Protein AF-A0A2M8L004-F1 (afdb_monomer)

Nearest PDB structures (foldseek):
  8ipb-assembly1_ba  TM=4.829E-01  e=1.783E+00  Triticum aestivum
  2oau-assembly1_G  TM=3.598E-01  e=1.783E+00  Escherichia coli
  8jiw-assembly1_BY  TM=3.582E-01  e=1.677E+00  Triticum aestivum
  8ddj-assembly1_A  TM=3.335E-01  e=2.909E+00  Escherichia coli K-12
  2vv5-assembly1_G  TM=3.528E-01  e=4.198E+00  Escherichia coli

Secondary structure (DSSP, 8-state):
--PPEEEEEEEE---TT--HHHHHHHHHHHHHHHTTTSSEEEEEEEEEEETTEEEEEEEE--SHHHHHHHHHHHHHHHHHHHTT--GGGTTEEE-TTSPEEE-

Mean predicted aligned error: 11.73 Å

Structure (mmCIF, N/CA/C/O backbone):
data_AF-A0A2M8L004-F1
#
_entry.id   AF-A0A2M8L004-F1
#
loop_
_atom_site.group_PDB
_atom_site.id
_atom_site.type_symbol
_atom_site.label_atom_id
_atom_site.label_alt_id
_atom_site.label_comp_id
_atom_site.l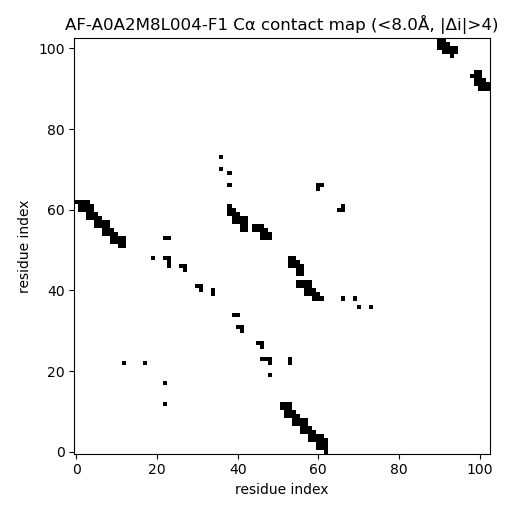abel_asym_id
_atom_site.label_entity_id
_atom_site.label_seq_id
_atom_site.pdbx_PDB_ins_code
_atom_site.Cartn_x
_atom_site.Cartn_y
_atom_site.Cartn_z
_atom_site.occupancy
_atom_site.B_iso_or_equiv
_atom_site.auth_seq_id
_atom_site.auth_comp_id
_atom_site.auth_asym_id
_atom_site.auth_atom_id
_atom_site.pdbx_PDB_model_num
ATOM 1 N N . MET A 1 1 ? -14.171 -10.412 17.615 1.00 53.03 1 MET A N 1
ATOM 2 C CA . MET A 1 1 ? -14.196 -10.878 16.209 1.00 53.03 1 MET A CA 1
ATOM 3 C C . MET A 1 1 ? -13.467 -9.839 15.370 1.00 53.03 1 MET A C 1
ATOM 5 O O . MET A 1 1 ? -13.638 -8.664 15.652 1.00 53.03 1 MET A O 1
ATOM 9 N N . GLY A 1 2 ? -12.609 -10.255 14.441 1.00 59.22 2 GLY A N 1
ATOM 10 C CA . GLY A 1 2 ? -11.821 -9.362 13.580 1.00 59.22 2 GLY A CA 1
ATOM 11 C C . GLY A 1 2 ? -10.471 -9.997 13.267 1.00 59.22 2 GLY A C 1
ATOM 12 O O . GLY A 1 2 ? -9.552 -9.947 14.095 1.00 59.22 2 GLY A O 1
ATOM 13 N N . ARG A 1 3 ? -10.380 -10.678 12.121 1.00 75.56 3 ARG A N 1
ATOM 14 C CA . ARG A 1 3 ? -9.102 -11.203 11.625 1.00 75.56 3 ARG A CA 1
ATOM 15 C C . ARG A 1 3 ? -8.578 -10.183 10.633 1.00 75.56 3 ARG A C 1
ATOM 17 O O . ARG A 1 3 ? -9.322 -9.695 9.801 1.00 75.56 3 ARG A O 1
ATOM 24 N N . ASP A 1 4 ? -7.297 -9.872 10.715 1.00 80.19 4 ASP A N 1
ATOM 25 C CA . ASP A 1 4 ? -6.673 -9.023 9.712 1.00 80.19 4 ASP A CA 1
ATOM 26 C C . ASP A 1 4 ? -6.839 -9.644 8.320 1.00 80.19 4 ASP A C 1
ATOM 28 O O . ASP A 1 4 ? -6.525 -10.821 8.116 1.00 80.19 4 ASP A O 1
ATOM 32 N N . VAL A 1 5 ? -7.357 -8.861 7.371 1.00 90.50 5 VAL A N 1
ATOM 33 C CA . VAL A 1 5 ? -7.552 -9.308 5.988 1.00 90.50 5 VAL A CA 1
ATOM 34 C C . VAL A 1 5 ? -6.395 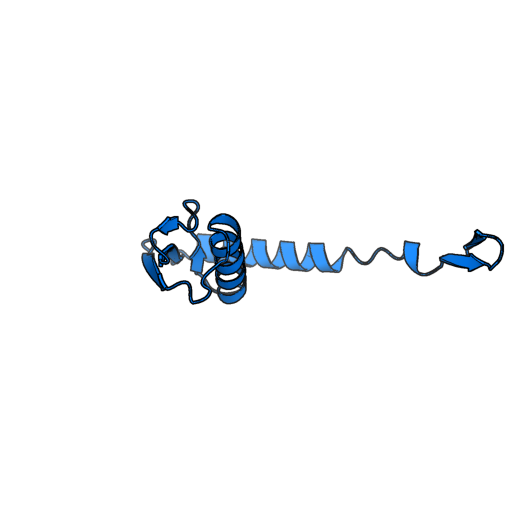-8.798 5.145 1.00 90.50 5 VAL A C 1
ATOM 36 O O . VAL A 1 5 ? -6.096 -7.605 5.149 1.00 90.50 5 VAL A O 1
ATOM 39 N N . PHE A 1 6 ? -5.760 -9.694 4.389 1.00 93.38 6 PHE A N 1
ATOM 40 C CA . PHE A 1 6 ? -4.688 -9.349 3.460 1.00 93.38 6 PHE A CA 1
ATOM 41 C C . PHE A 1 6 ? -5.105 -9.677 2.029 1.00 93.38 6 PHE A C 1
ATOM 43 O O . PHE A 1 6 ? -5.440 -10.822 1.732 1.00 93.38 6 PHE A O 1
ATOM 50 N N . ILE A 1 7 ? -5.050 -8.687 1.137 1.00 94.62 7 ILE A N 1
ATOM 51 C CA . ILE A 1 7 ? -5.377 -8.855 -0.284 1.00 94.62 7 ILE A CA 1
ATOM 52 C C . ILE A 1 7 ? -4.170 -8.479 -1.135 1.00 94.62 7 ILE A C 1
ATOM 54 O O . ILE A 1 7 ? -3.619 -7.387 -1.007 1.00 94.62 7 ILE A O 1
ATOM 58 N N . GLY A 1 8 ? -3.757 -9.393 -2.012 1.00 95.62 8 GLY A N 1
ATOM 59 C CA . GLY A 1 8 ? -2.746 -9.126 -3.031 1.00 95.62 8 GLY A CA 1
ATOM 60 C C . GLY A 1 8 ? -3.341 -8.404 -4.238 1.00 95.62 8 GLY A C 1
ATOM 61 O O . GLY A 1 8 ? -4.468 -8.686 -4.637 1.00 95.62 8 GLY A O 1
ATOM 62 N N . PHE A 1 9 ? -2.572 -7.505 -4.843 1.00 95.19 9 PHE A N 1
ATOM 63 C CA . PHE A 1 9 ? -2.927 -6.862 -6.105 1.00 95.19 9 PHE A CA 1
ATOM 64 C C . PHE A 1 9 ? -1.778 -6.955 -7.104 1.00 95.19 9 PHE A C 1
ATOM 66 O O . PHE A 1 9 ? -0.610 -7.042 -6.721 1.00 95.19 9 PHE A O 1
ATOM 73 N N . ASN A 1 10 ? -2.134 -6.887 -8.385 1.00 94.75 10 ASN A N 1
ATOM 74 C CA . ASN A 1 10 ? -1.201 -6.798 -9.499 1.00 94.75 10 ASN A CA 1
ATOM 75 C C . ASN A 1 10 ? -1.740 -5.788 -10.515 1.00 94.75 10 ASN A C 1
ATOM 77 O O . ASN A 1 10 ? -2.941 -5.771 -10.785 1.00 94.75 10 ASN A O 1
ATOM 81 N N . CYS A 1 11 ? -0.869 -4.973 -11.098 1.00 92.38 11 CYS A N 1
ATOM 82 C CA . CYS A 1 11 ? -1.217 -4.092 -12.206 1.00 92.38 11 CYS A CA 1
ATOM 83 C C . CYS A 1 11 ? -0.077 -4.004 -13.223 1.00 92.38 11 CYS A C 1
ATOM 85 O O . CYS A 1 11 ? 1.097 -4.146 -12.882 1.00 92.38 11 CYS A O 1
ATOM 87 N N . LEU A 1 12 ? -0.440 -3.792 -14.485 1.00 92.44 12 LEU A N 1
ATOM 88 C CA . LEU A 1 12 ? 0.510 -3.575 -15.569 1.00 92.44 12 LEU A CA 1
ATOM 89 C C . LEU A 1 12 ? 0.963 -2.110 -15.564 1.00 92.44 12 LEU A C 1
ATOM 91 O O . LEU A 1 12 ? 0.132 -1.201 -15.510 1.00 92.44 12 LEU A O 1
ATOM 95 N N . ASP A 1 13 ? 2.268 -1.876 -15.647 1.00 89.56 13 ASP A N 1
ATOM 96 C CA . ASP A 1 13 ? 2.828 -0.547 -15.848 1.00 89.56 13 ASP A CA 1
ATOM 97 C C . ASP A 1 13 ? 2.653 -0.132 -17.309 1.00 89.56 13 ASP A C 1
ATOM 99 O O . ASP A 1 13 ? 3.282 -0.663 -18.223 1.00 89.56 13 ASP A O 1
ATOM 103 N N . SER A 1 14 ? 1.764 0.832 -17.532 1.00 83.56 14 SER A N 1
ATOM 104 C CA . SER A 1 14 ? 1.404 1.294 -18.869 1.00 83.56 14 SER A CA 1
ATOM 105 C C . SER A 1 14 ? 2.468 2.186 -19.517 1.00 83.56 14 SER A C 1
ATOM 107 O O . SER A 1 14 ? 2.301 2.578 -20.670 1.00 83.56 14 SER A O 1
ATOM 109 N N . LYS A 1 15 ? 3.522 2.584 -18.789 1.00 83.00 15 LYS A N 1
ATOM 110 C CA . LYS A 1 15 ? 4.560 3.484 -19.306 1.00 83.00 15 LYS A CA 1
ATOM 111 C C . LYS A 1 15 ? 5.848 2.729 -19.607 1.00 83.00 15 LYS A C 1
ATOM 113 O O . LYS A 1 15 ? 6.677 2.511 -18.728 1.00 83.00 15 LYS A O 1
ATOM 118 N N . SER A 1 16 ? 6.060 2.427 -20.885 1.00 70.19 16 SER A N 1
ATOM 119 C CA . SER A 1 16 ? 7.350 1.951 -21.385 1.00 70.19 16 SER A CA 1
ATOM 120 C C . SER A 1 16 ? 8.410 3.050 -21.237 1.00 70.19 16 SER A C 1
ATOM 122 O O . SER A 1 16 ? 8.248 4.137 -21.790 1.00 70.19 16 SER A O 1
ATOM 124 N N . GLY A 1 17 ? 9.483 2.781 -20.489 1.00 74.56 17 GLY A N 1
ATOM 125 C CA . GLY A 1 17 ? 10.631 3.689 -20.333 1.00 74.56 17 GLY A CA 1
ATOM 126 C C . GLY A 1 17 ? 10.721 4.423 -18.993 1.00 74.56 17 GLY A C 1
ATOM 127 O O . GLY A 1 17 ? 11.661 5.185 -18.788 1.00 74.56 17 GLY A O 1
ATOM 128 N N . ARG A 1 18 ? 9.778 4.203 -18.069 1.00 80.19 18 ARG A N 1
ATOM 129 C CA . ARG A 1 18 ? 9.944 4.631 -16.676 1.00 80.19 18 ARG A CA 1
ATOM 130 C C . ARG A 1 18 ? 10.860 3.644 -15.947 1.00 80.19 18 ARG A C 1
ATOM 132 O O . ARG A 1 18 ? 10.738 2.438 -16.146 1.00 80.19 18 ARG A O 1
ATOM 139 N N 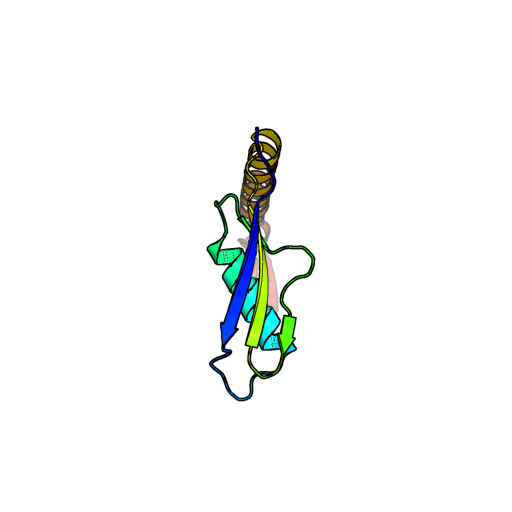. ASP A 1 19 ? 11.753 4.163 -15.107 1.00 87.94 19 ASP A N 1
ATOM 140 C CA . ASP A 1 19 ? 12.571 3.323 -14.234 1.00 87.94 19 ASP A CA 1
ATOM 141 C C . ASP A 1 19 ? 11.705 2.588 -13.196 1.00 87.94 19 ASP A C 1
ATOM 143 O O . ASP A 1 19 ? 10.709 3.119 -12.694 1.00 87.94 19 ASP A O 1
ATOM 147 N N . ASP A 1 20 ? 12.123 1.374 -12.847 1.00 88.00 20 ASP A N 1
ATOM 148 C CA . ASP A 1 20 ? 11.504 0.522 -11.831 1.00 88.00 20 ASP A CA 1
ATOM 149 C C . ASP A 1 20 ? 11.202 1.283 -10.528 1.00 88.00 20 ASP A C 1
ATOM 151 O O . ASP A 1 20 ? 10.095 1.201 -9.976 1.00 88.00 20 ASP A O 1
ATOM 155 N N . TYR A 1 21 ? 12.172 2.065 -10.046 1.00 90.50 21 TYR A N 1
ATOM 156 C CA . TYR A 1 21 ? 12.044 2.818 -8.807 1.00 90.50 21 TYR A CA 1
ATOM 157 C C . TYR A 1 21 ? 10.921 3.852 -8.902 1.00 90.50 21 TYR A C 1
ATOM 159 O O . TYR A 1 21 ? 10.095 3.973 -7.989 1.00 90.50 21 TYR A O 1
ATOM 167 N N . ASP A 1 22 ? 10.860 4.574 -10.019 1.00 91.25 22 ASP A N 1
ATOM 168 C CA . ASP A 1 22 ? 9.844 5.593 -10.248 1.00 91.25 22 ASP A CA 1
ATOM 169 C C . ASP A 1 22 ? 8.455 4.970 -10.357 1.00 91.25 22 ASP A C 1
ATOM 171 O O . ASP A 1 22 ? 7.502 5.490 -9.769 1.00 91.25 22 ASP A O 1
ATOM 175 N N . SER A 1 23 ? 8.325 3.833 -11.042 1.00 92.44 23 SER A N 1
ATOM 176 C CA . SER A 1 23 ? 7.054 3.113 -11.173 1.00 92.44 23 SER A CA 1
ATOM 177 C C . SER A 1 23 ? 6.520 2.673 -9.816 1.00 92.44 23 SER A C 1
ATOM 179 O O . SER A 1 23 ? 5.369 2.968 -9.468 1.00 92.44 23 SER A O 1
ATOM 181 N N . ARG A 1 24 ? 7.379 2.063 -8.991 1.00 94.31 24 ARG A N 1
ATOM 182 C CA . ARG A 1 24 ? 7.028 1.667 -7.621 1.00 94.31 24 ARG A CA 1
ATOM 183 C C . ARG A 1 24 ? 6.659 2.868 -6.759 1.00 94.31 24 ARG A C 1
ATOM 185 O O . ARG A 1 24 ? 5.666 2.825 -6.033 1.00 94.31 24 ARG A O 1
ATOM 192 N N . LYS A 1 25 ? 7.427 3.956 -6.837 1.00 93.94 25 LYS A N 1
ATOM 193 C CA . LYS A 1 25 ? 7.207 5.173 -6.042 1.00 93.94 25 LYS A CA 1
ATOM 194 C C . LYS A 1 25 ? 5.903 5.874 -6.409 1.00 93.94 25 LYS A C 1
ATOM 196 O O . LYS A 1 25 ? 5.184 6.319 -5.512 1.00 93.94 25 LYS A O 1
ATOM 201 N N . VAL A 1 26 ? 5.591 5.972 -7.700 1.00 93.25 26 VAL A N 1
ATOM 202 C CA . VAL A 1 26 ? 4.345 6.572 -8.191 1.00 93.25 26 VAL A CA 1
ATOM 203 C C . VAL A 1 26 ? 3.150 5.737 -7.747 1.00 93.25 26 VAL A C 1
ATOM 205 O O . VAL A 1 26 ? 2.233 6.293 -7.142 1.00 93.25 26 VAL A O 1
ATOM 208 N N . LEU A 1 27 ? 3.177 4.416 -7.959 1.00 94.25 27 LEU A N 1
ATOM 209 C CA . LEU A 1 27 ? 2.073 3.558 -7.529 1.00 94.25 27 LEU A CA 1
ATOM 210 C C . LEU A 1 27 ? 1.907 3.575 -6.006 1.00 94.25 27 LEU A C 1
ATOM 212 O O . LEU A 1 27 ? 0.789 3.708 -5.522 1.00 94.25 27 LEU A O 1
ATOM 216 N N . LYS A 1 28 ? 3.007 3.533 -5.242 1.00 95.00 28 LYS A N 1
ATOM 217 C CA . LYS A 1 28 ? 2.968 3.633 -3.776 1.00 95.00 28 LYS A CA 1
ATOM 218 C C . LYS A 1 28 ? 2.237 4.889 -3.320 1.00 95.00 28 LYS A C 1
ATOM 220 O O . LYS A 1 28 ? 1.383 4.806 -2.444 1.00 95.00 28 LYS A O 1
ATOM 225 N N . LYS A 1 29 ? 2.557 6.043 -3.914 1.00 94.50 29 LYS A N 1
ATOM 226 C CA . LYS A 1 29 ? 1.871 7.303 -3.605 1.00 94.50 29 LYS A CA 1
ATOM 227 C C . LYS A 1 29 ? 0.388 7.226 -3.954 1.00 94.50 29 LYS A C 1
ATOM 229 O O . LYS A 1 29 ? -0.427 7.528 -3.095 1.00 94.50 29 LYS A O 1
ATOM 234 N N . LEU A 1 30 ? 0.044 6.785 -5.163 1.00 94.69 30 LEU A N 1
ATOM 235 C CA . LEU A 1 30 ? -1.351 6.689 -5.605 1.00 94.69 30 LEU A CA 1
ATOM 236 C C . LEU A 1 30 ? -2.184 5.778 -4.701 1.00 94.69 30 LEU A C 1
ATOM 238 O O . LEU A 1 30 ? -3.272 6.165 -4.294 1.00 94.69 30 LEU A O 1
ATOM 242 N N . VAL A 1 31 ? -1.657 4.607 -4.339 1.00 94.44 31 VAL A N 1
ATOM 243 C CA . VAL A 1 31 ? -2.332 3.672 -3.433 1.00 94.44 31 VAL A CA 1
ATOM 244 C C . VAL A 1 31 ? -2.503 4.293 -2.049 1.00 94.44 31 VAL A C 1
ATOM 246 O O . VAL A 1 31 ? -3.600 4.268 -1.508 1.00 94.44 31 VAL A O 1
ATOM 249 N N . ILE A 1 32 ? -1.456 4.894 -1.474 1.00 93.25 32 ILE A N 1
ATOM 250 C CA . ILE A 1 32 ? -1.561 5.538 -0.154 1.00 93.25 32 ILE A CA 1
ATOM 251 C C . ILE A 1 32 ? -2.620 6.644 -0.167 1.00 93.25 32 ILE A C 1
ATOM 253 O O . ILE A 1 32 ? -3.416 6.714 0.762 1.00 93.25 32 ILE A O 1
ATOM 257 N N . GLU A 1 33 ? -2.645 7.481 -1.206 1.00 93.25 33 GLU A N 1
ATOM 258 C CA . GLU A 1 33 ? -3.638 8.548 -1.353 1.00 93.25 33 GLU A CA 1
ATOM 259 C C . GLU A 1 33 ? -5.059 7.998 -1.521 1.00 93.25 33 GLU A C 1
ATOM 261 O O . GLU A 1 33 ? -5.966 8.455 -0.832 1.00 93.25 33 GLU A O 1
ATOM 266 N N . ALA A 1 34 ? -5.248 6.987 -2.374 1.00 93.81 34 ALA A N 1
ATOM 267 C CA . ALA A 1 34 ? -6.552 6.374 -2.625 1.00 93.81 34 ALA A CA 1
ATOM 268 C C . ALA A 1 34 ? -7.137 5.674 -1.387 1.00 93.81 34 ALA A C 1
ATOM 270 O O . ALA A 1 34 ? -8.353 5.585 -1.248 1.00 93.81 34 ALA A O 1
ATOM 271 N N . LEU A 1 35 ? -6.283 5.183 -0.485 1.00 93.00 35 LEU A N 1
ATOM 272 C CA . LEU A 1 35 ? -6.702 4.481 0.729 1.00 93.00 35 LEU A CA 1
ATOM 273 C C . LEU A 1 35 ? -6.868 5.400 1.950 1.00 93.00 35 LEU A C 1
ATOM 275 O O . LEU A 1 35 ? -7.263 4.919 3.018 1.00 93.00 35 LEU A O 1
ATOM 279 N N . LYS A 1 36 ? -6.585 6.705 1.835 1.00 89.81 36 LYS A N 1
ATOM 280 C CA . LYS A 1 36 ? -6.794 7.661 2.936 1.00 89.81 36 LYS A CA 1
ATOM 281 C C . LYS A 1 36 ? -8.242 7.633 3.418 1.00 89.81 36 LYS A C 1
ATOM 283 O O . LYS A 1 36 ? -9.168 7.633 2.614 1.00 89.81 36 LYS A O 1
ATOM 288 N N . GLY A 1 37 ? -8.439 7.631 4.737 1.00 86.12 37 GLY A N 1
ATOM 289 C CA . GLY A 1 37 ? -9.775 7.591 5.336 1.00 86.12 37 GLY A CA 1
ATOM 290 C C . GLY A 1 37 ? -10.481 6.236 5.238 1.00 86.12 37 GLY A C 1
ATOM 291 O O . GLY A 1 37 ? -11.588 6.097 5.749 1.00 86.12 37 GLY A O 1
ATOM 292 N N . THR A 1 38 ? -9.857 5.228 4.623 1.00 92.25 38 THR A N 1
ATOM 293 C CA . THR A 1 38 ? -10.344 3.844 4.652 1.00 92.25 38 THR A CA 1
ATOM 294 C C . THR A 1 38 ? -9.636 3.052 5.751 1.00 92.25 38 THR A C 1
ATOM 296 O O . THR A 1 38 ? -8.587 3.458 6.260 1.00 92.25 38 THR A O 1
ATOM 299 N N . ASN A 1 39 ? -10.165 1.874 6.078 1.00 93.00 39 ASN A N 1
ATOM 300 C CA . ASN A 1 39 ? -9.517 0.906 6.962 1.00 93.00 39 ASN A CA 1
ATOM 301 C C . ASN A 1 39 ? -8.428 0.062 6.272 1.00 93.00 39 ASN A C 1
ATOM 303 O O . ASN A 1 39 ? -7.956 -0.909 6.858 1.00 93.00 39 ASN A O 1
ATOM 307 N N . TRP A 1 40 ? -8.015 0.419 5.053 1.00 94.31 40 TRP A N 1
ATOM 308 C CA . TRP A 1 40 ? -7.001 -0.298 4.282 1.00 94.31 40 TRP A CA 1
ATOM 309 C C . TRP A 1 40 ? -5.652 0.413 4.322 1.00 94.31 40 TRP A C 1
ATOM 311 O O . TRP A 1 40 ? -5.577 1.642 4.251 1.00 94.31 40 TRP A O 1
ATOM 321 N N . ARG A 1 41 ? -4.558 -0.346 4.377 1.00 93.69 41 ARG A N 1
ATOM 322 C CA . ARG A 1 41 ? -3.187 0.171 4.266 1.00 93.69 41 ARG A CA 1
ATOM 323 C C . ARG A 1 41 ? -2.332 -0.710 3.371 1.00 93.69 41 ARG A C 1
ATOM 325 O O . ARG A 1 41 ? -2.509 -1.921 3.322 1.00 93.69 41 ARG A O 1
ATOM 332 N N . LEU A 1 42 ? -1.375 -0.096 2.680 1.00 94.69 42 LEU A N 1
ATOM 333 C CA . LEU A 1 42 ? -0.315 -0.834 1.997 1.00 94.69 42 LEU A CA 1
ATOM 334 C C . LEU A 1 42 ? 0.577 -1.511 3.047 1.00 94.69 42 LEU A C 1
ATOM 336 O O . LEU A 1 42 ? 0.966 -0.861 4.021 1.00 94.69 42 LEU A O 1
ATOM 340 N N . THR A 1 43 ? 0.904 -2.789 2.855 1.00 93.62 43 THR A N 1
ATOM 341 C CA . THR A 1 43 ? 1.783 -3.515 3.783 1.00 93.62 43 THR A CA 1
ATOM 342 C C . THR A 1 43 ? 3.207 -2.949 3.778 1.00 93.62 43 THR A C 1
ATOM 344 O O . THR A 1 43 ? 3.635 -2.261 2.845 1.00 93.62 43 THR A O 1
ATOM 347 N N . SER A 1 44 ? 3.973 -3.252 4.831 1.00 89.12 44 SER A N 1
ATOM 348 C CA . SER A 1 44 ? 5.374 -2.828 4.972 1.00 89.12 44 SER A CA 1
ATOM 349 C C . SER A 1 44 ? 6.285 -3.356 3.865 1.00 89.12 44 SER A C 1
ATOM 351 O O . SER A 1 44 ? 7.271 -2.701 3.538 1.00 89.12 44 SER A O 1
ATOM 353 N N . ASP A 1 45 ? 5.933 -4.491 3.255 1.00 90.25 45 ASP A N 1
ATOM 354 C CA . ASP A 1 45 ? 6.674 -5.085 2.132 1.00 90.25 45 ASP A CA 1
ATOM 355 C C . ASP A 1 45 ? 6.687 -4.177 0.894 1.00 90.25 45 ASP A C 1
ATOM 357 O O . ASP A 1 45 ? 7.545 -4.305 0.022 1.00 90.25 45 ASP A O 1
ATOM 361 N N . GLY A 1 46 ? 5.746 -3.232 0.820 1.00 91.19 46 GLY A N 1
ATOM 362 C CA . GLY A 1 46 ? 5.666 -2.257 -0.252 1.00 91.19 46 GLY A CA 1
ATOM 363 C C . GLY A 1 46 ? 5.171 -2.851 -1.568 1.00 91.19 46 GLY A C 1
ATOM 364 O O . GLY A 1 46 ? 4.270 -3.687 -1.603 1.00 91.19 46 GLY A O 1
ATOM 365 N N . ILE A 1 47 ? 5.723 -2.329 -2.662 1.00 95.19 47 ILE A N 1
ATOM 366 C CA . ILE A 1 47 ? 5.364 -2.704 -4.029 1.00 95.19 47 ILE A CA 1
ATOM 367 C C . ILE A 1 47 ? 6.605 -3.279 -4.695 1.00 95.19 47 ILE A C 1
ATOM 369 O O . ILE A 1 47 ? 7.662 -2.646 -4.683 1.00 95.19 47 ILE A O 1
ATOM 373 N N . ALA A 1 48 ? 6.468 -4.463 -5.274 1.00 94.06 48 ALA A N 1
ATOM 374 C CA . ALA A 1 48 ? 7.467 -5.086 -6.121 1.00 94.06 48 ALA A CA 1
ATOM 375 C C . ALA A 1 48 ? 7.205 -4.727 -7.585 1.00 94.06 48 ALA A C 1
ATOM 377 O O . ALA A 1 48 ? 6.074 -4.435 -7.973 1.00 94.06 48 ALA A O 1
ATOM 378 N N . TYR A 1 49 ? 8.259 -4.758 -8.393 1.00 93.50 49 TYR A N 1
ATOM 379 C CA . TYR A 1 49 ? 8.169 -4.586 -9.834 1.00 93.50 49 TYR A CA 1
ATOM 380 C C . TYR A 1 49 ? 8.941 -5.708 -10.517 1.00 93.50 49 TYR A C 1
ATOM 382 O O . TYR A 1 49 ? 10.049 -6.065 -10.111 1.00 93.50 49 TYR A O 1
ATOM 390 N N . ARG A 1 50 ? 8.318 -6.324 -11.518 1.00 92.12 50 ARG A N 1
ATOM 391 C CA . ARG A 1 50 ? 8.910 -7.414 -12.291 1.00 92.12 50 ARG A CA 1
ATOM 392 C C . ARG A 1 50 ? 8.273 -7.470 -13.669 1.00 92.12 50 ARG A C 1
ATOM 394 O O . ARG A 1 50 ? 7.066 -7.645 -13.777 1.00 92.12 50 ARG A O 1
ATOM 401 N N . LEU A 1 51 ? 9.096 -7.382 -14.716 1.00 89.69 51 LEU A N 1
ATOM 402 C CA . LEU A 1 51 ? 8.671 -7.534 -16.117 1.00 89.69 51 LEU A CA 1
ATOM 403 C C . LEU A 1 51 ? 7.492 -6.619 -16.505 1.00 89.69 51 LEU A C 1
ATOM 405 O O . LEU A 1 51 ? 6.557 -7.056 -17.170 1.00 89.69 51 LEU A O 1
ATOM 409 N N . GLY A 1 52 ? 7.500 -5.364 -16.048 1.00 89.81 52 GLY A N 1
ATOM 410 C CA . GLY A 1 52 ? 6.407 -4.426 -16.320 1.00 89.81 52 GLY A CA 1
ATOM 411 C C . GLY A 1 52 ? 5.181 -4.592 -15.424 1.00 89.81 52 GLY A C 1
ATOM 412 O O . GLY A 1 52 ? 4.247 -3.812 -15.552 1.00 89.81 52 GLY A O 1
ATOM 413 N N . TYR A 1 53 ? 5.162 -5.554 -14.501 1.00 92.69 53 TYR A N 1
ATOM 414 C CA . TYR A 1 53 ? 4.091 -5.699 -13.519 1.00 92.69 53 TYR A CA 1
ATOM 415 C C . TYR A 1 53 ? 4.504 -5.142 -12.167 1.00 92.69 53 TYR A C 1
ATOM 417 O O . TYR A 1 53 ? 5.584 -5.440 -11.661 1.00 92.69 53 TYR A O 1
ATOM 425 N N . LEU A 1 54 ? 3.597 -4.382 -11.566 1.00 94.62 54 LEU A N 1
ATOM 426 C CA . LEU A 1 54 ? 3.669 -3.914 -10.194 1.00 94.62 54 LEU A CA 1
ATOM 427 C C . LEU A 1 54 ? 2.756 -4.782 -9.331 1.00 94.62 54 LEU A C 1
ATOM 429 O O . LEU A 1 54 ? 1.592 -4.993 -9.671 1.00 94.62 54 LEU A O 1
ATOM 433 N N . SER A 1 55 ? 3.263 -5.265 -8.203 1.00 96.12 55 SER A N 1
ATOM 434 C CA . SER A 1 55 ? 2.499 -6.108 -7.285 1.00 96.12 55 SER A CA 1
ATOM 435 C C . SER A 1 55 ? 2.721 -5.707 -5.838 1.00 96.12 55 SER A C 1
ATOM 437 O O . SER A 1 55 ? 3.757 -5.150 -5.478 1.00 96.12 55 SER A O 1
ATOM 439 N N . GLY A 1 56 ? 1.736 -5.962 -4.989 1.00 95.88 56 GLY A N 1
ATOM 440 C CA . GLY A 1 56 ? 1.814 -5.622 -3.574 1.00 95.88 56 GLY A CA 1
ATOM 441 C C . GLY A 1 56 ? 0.673 -6.234 -2.783 1.00 95.88 56 GLY A C 1
ATOM 442 O O . GLY A 1 56 ? -0.145 -6.987 -3.317 1.00 95.88 56 GLY A O 1
ATOM 443 N N . ARG A 1 57 ? 0.625 -5.919 -1.488 1.00 96.69 57 ARG A N 1
ATOM 444 C CA . ARG A 1 57 ? -0.432 -6.388 -0.588 1.00 96.69 57 ARG A CA 1
ATOM 445 C C . ARG A 1 57 ? -1.047 -5.229 0.178 1.00 96.69 57 ARG A C 1
ATOM 447 O O . ARG A 1 57 ? -0.357 -4.295 0.583 1.00 96.69 57 ARG A O 1
ATOM 454 N N . LEU A 1 58 ? -2.352 -5.313 0.383 1.00 95.62 58 LEU A N 1
ATOM 455 C CA . LEU A 1 58 ? -3.119 -4.425 1.240 1.00 95.62 58 LEU A CA 1
ATOM 456 C C . LEU A 1 58 ? -3.544 -5.183 2.493 1.00 95.62 58 LEU A C 1
ATOM 458 O O . LEU A 1 58 ? -3.892 -6.358 2.417 1.00 95.62 58 LEU A O 1
ATOM 462 N N . HIS A 1 59 ? -3.527 -4.497 3.627 1.00 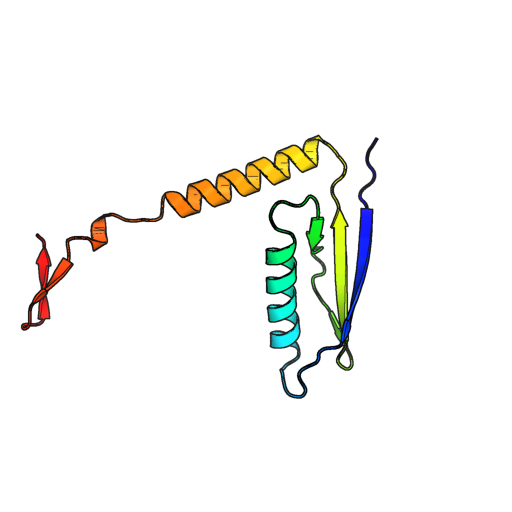94.44 59 HIS A N 1
ATOM 463 C CA . HIS A 1 59 ? -4.000 -4.966 4.922 1.00 94.44 59 HIS A CA 1
ATOM 464 C C . HIS A 1 59 ? -5.237 -4.156 5.309 1.00 94.44 59 HIS A C 1
ATOM 466 O O . HIS A 1 59 ? -5.169 -2.926 5.359 1.00 94.44 59 HIS A O 1
ATOM 472 N N . ALA A 1 60 ? -6.358 -4.832 5.553 1.00 93.75 60 ALA A N 1
ATOM 473 C CA . ALA A 1 60 ? -7.555 -4.232 6.122 1.00 93.75 60 ALA A CA 1
ATOM 474 C C . ALA A 1 60 ? -7.620 -4.496 7.627 1.00 93.75 60 ALA A C 1
ATOM 476 O O . ALA A 1 60 ? -7.560 -5.646 8.073 1.00 93.75 60 ALA A O 1
ATOM 477 N N . TYR A 1 61 ? -7.790 -3.422 8.392 1.00 91.38 61 TYR A N 1
ATOM 478 C CA . TYR A 1 61 ? -8.051 -3.499 9.822 1.00 91.38 61 TYR A CA 1
ATOM 479 C C . TYR A 1 61 ? -9.546 -3.722 10.061 1.00 91.38 61 TYR A C 1
ATOM 481 O O . TYR A 1 61 ? -10.381 -2.924 9.626 1.00 91.38 61 TYR A O 1
ATOM 489 N N . GLU A 1 62 ? -9.882 -4.790 10.782 1.00 90.19 62 GLU A N 1
ATOM 490 C CA . GLU A 1 62 ? -11.261 -5.087 11.205 1.00 90.19 62 GLU A CA 1
ATOM 491 C C . GLU A 1 62 ? -11.489 -4.850 12.702 1.00 90.19 62 GLU A C 1
ATOM 493 O O . GLU A 1 62 ? -12.623 -4.701 13.152 1.00 90.19 62 GLU A O 1
ATOM 498 N N . ARG A 1 63 ? -10.418 -4.830 13.502 1.00 90.12 63 ARG A N 1
ATOM 499 C CA . ARG A 1 63 ? -10.521 -4.692 14.956 1.00 90.12 63 ARG A CA 1
ATOM 500 C C . ARG A 1 63 ? -10.822 -3.250 15.332 1.00 90.12 63 ARG A C 1
ATOM 502 O O . ARG A 1 63 ? -10.130 -2.329 14.904 1.00 90.12 63 ARG A O 1
ATOM 509 N N . GLU A 1 64 ? -11.806 -3.069 16.207 1.00 87.62 64 GLU A N 1
ATOM 510 C CA . GLU A 1 64 ? -12.242 -1.748 16.666 1.00 87.62 64 GLU A CA 1
ATOM 511 C C . GLU A 1 64 ? -11.091 -0.927 17.269 1.00 87.62 64 GLU A C 1
ATOM 513 O O . GLU A 1 64 ? -10.957 0.264 16.993 1.00 87.62 64 GLU A O 1
ATOM 518 N N . GLU A 1 65 ? -10.221 -1.562 18.054 1.00 87.94 65 GLU A N 1
ATOM 519 C CA . GLU A 1 65 ? -9.053 -0.908 18.651 1.00 87.94 65 GLU A CA 1
ATOM 520 C C . GLU A 1 65 ? -8.084 -0.359 17.598 1.00 87.94 65 GLU A C 1
ATOM 522 O O . GLU A 1 65 ? -7.539 0.735 17.760 1.00 87.94 65 GLU A O 1
ATOM 527 N N . ASP A 1 66 ? -7.881 -1.091 16.504 1.00 87.38 66 ASP A N 1
ATOM 528 C CA . ASP A 1 66 ? -6.957 -0.698 15.444 1.00 87.38 66 ASP A CA 1
ATOM 529 C C . ASP A 1 66 ? -7.574 0.369 14.537 1.00 87.38 66 ASP A C 1
ATOM 531 O O . ASP A 1 66 ? -6.890 1.321 14.159 1.00 87.38 66 ASP A O 1
ATOM 535 N N . LEU A 1 67 ? -8.889 0.305 14.303 1.00 89.00 67 LEU A N 1
ATOM 536 C CA . LEU A 1 67 ? -9.646 1.379 13.657 1.00 89.00 67 LEU A CA 1
ATOM 537 C C . LEU A 1 67 ? -9.574 2.684 14.462 1.00 89.00 67 LEU A C 1
ATOM 539 O O . LEU A 1 67 ? -9.295 3.742 13.895 1.00 89.00 67 LEU A O 1
ATOM 543 N N . LYS A 1 68 ? -9.752 2.622 15.790 1.00 87.69 68 LYS A N 1
ATOM 544 C CA . LYS A 1 68 ? -9.603 3.791 16.676 1.00 87.69 68 LYS A CA 1
ATOM 545 C C . LYS A 1 68 ? -8.204 4.393 16.563 1.00 87.69 68 LYS A C 1
ATOM 547 O O . LYS A 1 68 ? -8.076 5.599 16.354 1.00 87.69 68 LYS A O 1
ATOM 552 N N . LYS A 1 69 ? -7.152 3.568 16.637 1.00 88.44 69 LYS A N 1
ATOM 553 C CA . LYS A 1 69 ? -5.761 4.029 16.469 1.00 88.44 69 LYS A CA 1
ATOM 554 C C . LYS A 1 69 ? -5.544 4.686 15.105 1.00 88.44 69 LYS A C 1
ATOM 556 O O . LYS A 1 69 ? -4.921 5.745 15.042 1.00 8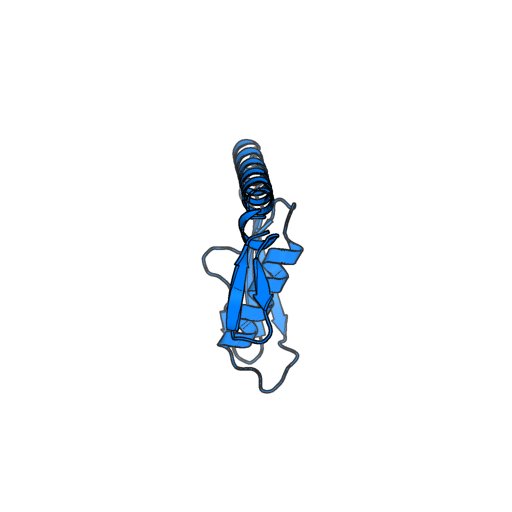8.44 69 LYS A O 1
ATOM 561 N N . LEU A 1 70 ? -6.073 4.090 14.038 1.00 87.75 70 LEU A N 1
ATOM 562 C CA . LEU A 1 70 ? -5.954 4.586 12.668 1.00 87.75 70 LEU A CA 1
ATOM 563 C C . LEU A 1 70 ? -6.592 5.974 12.515 1.00 87.75 70 LEU A C 1
ATOM 565 O O . LEU A 1 70 ? -5.938 6.898 12.031 1.00 87.75 70 LEU A O 1
ATOM 569 N N . VAL A 1 71 ? -7.818 6.157 13.011 1.00 86.75 71 VAL A N 1
ATOM 570 C CA . VAL A 1 71 ? -8.518 7.452 12.970 1.00 86.75 71 VAL A CA 1
ATOM 571 C C . VAL A 1 71 ? -7.794 8.504 13.813 1.00 86.75 71 VAL A C 1
ATOM 573 O O . VAL A 1 71 ? -7.582 9.629 13.355 1.00 86.75 71 VAL A O 1
ATOM 576 N N . MET A 1 72 ? -7.347 8.147 15.022 1.00 86.56 72 MET A N 1
ATOM 577 C CA . MET A 1 72 ? -6.593 9.067 15.882 1.00 86.56 72 MET A CA 1
ATOM 578 C C . MET A 1 72 ? -5.277 9.518 15.233 1.00 86.56 72 MET A C 1
ATOM 580 O O . MET A 1 72 ? -4.885 10.679 15.368 1.00 86.56 72 MET A O 1
ATOM 584 N N . GLN A 1 73 ? -4.577 8.624 14.529 1.00 84.19 73 GLN A N 1
ATOM 585 C CA . GLN A 1 73 ? -3.361 8.968 13.787 1.00 84.19 73 GLN A CA 1
ATOM 586 C C . GLN A 1 73 ? -3.655 9.928 12.629 1.00 84.19 73 GLN A C 1
ATOM 588 O O . GLN A 1 73 ? -2.949 10.927 12.478 1.00 84.19 73 GLN A O 1
ATOM 593 N N . GLU A 1 74 ? -4.710 9.678 11.850 1.00 82.00 74 GLU A N 1
ATOM 594 C CA . GLU A 1 74 ? -5.119 10.570 10.759 1.00 82.00 74 GLU A CA 1
ATOM 595 C C . GLU A 1 74 ? -5.514 11.967 11.265 1.00 82.00 74 GLU A C 1
ATOM 597 O O . GLU A 1 74 ? -5.116 12.972 10.675 1.00 82.00 74 GLU A O 1
ATOM 602 N N . GLN A 1 75 ? -6.232 12.057 12.388 1.00 80.06 75 GLN A N 1
ATOM 603 C CA . GLN A 1 75 ? -6.586 13.336 13.016 1.00 80.06 75 GLN A CA 1
ATOM 604 C C . GLN A 1 75 ? -5.351 14.102 13.508 1.00 80.06 75 GLN A C 1
ATOM 606 O O . GLN A 1 75 ? -5.218 15.295 13.241 1.00 80.06 75 GLN A O 1
ATOM 611 N N . LYS A 1 76 ? -4.401 13.423 14.165 1.00 76.94 76 LYS A N 1
ATOM 612 C CA . LYS A 1 76 ? -3.130 14.040 14.587 1.00 76.94 76 LYS A CA 1
ATOM 613 C C . LYS A 1 76 ? -2.330 14.573 13.397 1.00 76.94 76 LYS A C 1
ATOM 615 O O . LYS A 1 76 ? -1.756 15.658 13.487 1.00 76.94 76 LYS A O 1
ATOM 620 N N . LEU A 1 77 ? -2.304 13.837 12.284 1.00 73.25 77 LEU A N 1
ATOM 621 C CA . LEU A 1 77 ? -1.659 14.273 11.043 1.00 73.25 77 LEU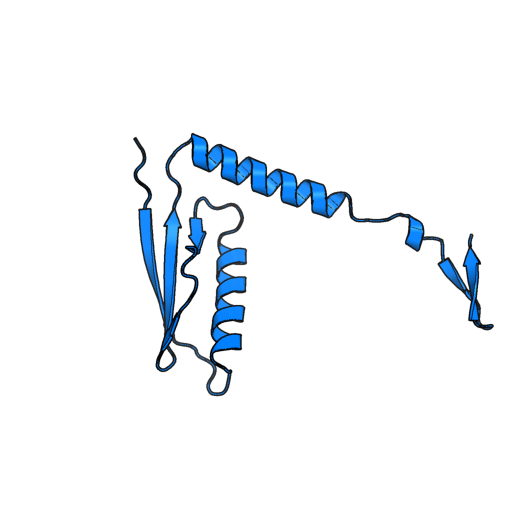 A CA 1
ATOM 622 C C . LEU A 1 77 ? -2.339 15.518 10.460 1.00 73.25 77 LEU A C 1
ATOM 624 O O . LEU A 1 77 ? -1.641 16.463 10.103 1.00 73.25 77 LEU A O 1
ATOM 628 N N . LYS A 1 78 ? -3.678 15.560 10.417 1.00 73.00 78 LYS A N 1
ATOM 629 C CA . LYS A 1 78 ? -4.433 16.747 9.972 1.00 73.00 78 LYS A CA 1
ATOM 630 C C . LYS A 1 78 ? -4.144 17.968 10.849 1.00 73.00 78 LYS A C 1
ATOM 632 O O . LYS A 1 78 ? -3.806 19.023 10.319 1.00 73.00 78 LYS A O 1
ATOM 637 N N . ASN A 1 79 ? -4.177 17.805 12.170 1.00 72.38 79 ASN A N 1
ATOM 638 C CA . ASN A 1 79 ? -3.923 18.899 13.110 1.00 72.38 79 ASN A CA 1
ATOM 639 C C . ASN A 1 79 ? -2.484 19.428 12.995 1.00 72.38 79 ASN A C 1
ATOM 641 O O . ASN A 1 79 ? -2.269 20.634 13.013 1.00 72.38 79 ASN A O 1
ATOM 645 N N . LYS A 1 80 ? -1.488 18.553 12.800 1.00 67.62 80 LYS A N 1
ATOM 646 C CA . LYS A 1 80 ? -0.087 18.969 12.607 1.00 67.62 80 LYS A CA 1
ATOM 647 C C . LYS A 1 80 ? 0.141 19.718 11.288 1.00 67.62 80 LYS A C 1
ATOM 649 O O . LYS A 1 80 ? 1.014 20.577 11.234 1.00 67.62 80 LYS A O 1
ATOM 654 N N . SER A 1 81 ? -0.611 19.393 10.237 1.00 61.75 81 SER A N 1
ATOM 655 C CA . SER A 1 81 ? -0.563 20.119 8.960 1.00 61.75 81 SER A CA 1
ATOM 656 C C . SER A 1 81 ? -1.226 21.495 9.052 1.00 61.75 81 SER A C 1
ATOM 658 O O . SER A 1 81 ? -0.721 22.433 8.451 1.00 61.75 81 SER A O 1
ATOM 660 N N . ALA A 1 82 ? -2.300 21.633 9.837 1.00 60.34 82 ALA A N 1
ATOM 661 C CA . ALA A 1 82 ? -2.989 22.910 10.055 1.00 60.34 82 ALA A CA 1
ATOM 662 C C . ALA A 1 82 ? -2.176 23.905 10.906 1.00 60.34 82 ALA A C 1
ATOM 664 O O . ALA A 1 82 ? -2.301 25.109 10.735 1.00 60.34 82 ALA A O 1
ATOM 665 N N . VAL A 1 83 ? -1.309 23.413 11.797 1.00 59.81 83 VAL A N 1
ATOM 666 C CA . VAL A 1 83 ? -0.454 24.251 12.665 1.00 59.81 83 VAL A CA 1
ATOM 667 C C . VAL A 1 83 ? 0.804 24.771 11.938 1.00 59.81 83 VAL A C 1
ATOM 669 O O . VAL A 1 83 ? 1.544 25.578 12.486 1.00 59.81 83 VAL A O 1
ATOM 672 N N . LYS A 1 84 ? 1.073 24.331 10.700 1.00 55.12 84 LYS A N 1
ATOM 673 C CA . LYS A 1 84 ? 2.283 24.696 9.936 1.00 55.12 84 LYS A CA 1
ATOM 674 C C . LYS A 1 84 ? 2.166 25.964 9.081 1.00 55.12 84 LYS A C 1
ATOM 676 O O . LYS A 1 84 ? 3.078 26.222 8.298 1.00 55.12 84 LYS A O 1
ATOM 681 N N . ASP A 1 85 ? 1.097 26.740 9.224 1.00 53.62 85 ASP A N 1
ATOM 682 C CA . ASP A 1 85 ? 1.052 28.096 8.673 1.00 53.62 85 ASP A CA 1
ATOM 683 C C . ASP A 1 85 ? 1.774 29.027 9.659 1.00 53.62 85 ASP A C 1
ATOM 685 O O . ASP A 1 85 ? 1.209 29.468 10.658 1.00 53.62 85 ASP A O 1
ATOM 689 N N . ASP A 1 86 ? 3.083 29.195 9.460 1.00 55.06 86 ASP A N 1
ATOM 690 C CA . ASP A 1 86 ? 3.922 30.076 10.271 1.00 55.06 86 ASP A CA 1
ATOM 691 C C . ASP A 1 86 ? 3.631 31.547 9.900 1.00 55.06 86 ASP A C 1
ATOM 693 O O . ASP A 1 86 ? 3.972 31.972 8.789 1.00 55.06 86 ASP A O 1
ATOM 697 N N . PRO A 1 87 ? 3.039 32.362 10.797 1.00 55.69 87 PRO A N 1
ATOM 698 C CA . PRO A 1 87 ? 2.734 33.768 10.528 1.00 55.69 87 PRO A CA 1
ATOM 699 C C . PRO A 1 87 ? 3.980 34.646 10.296 1.00 55.69 87 PRO A C 1
ATOM 701 O O . PRO A 1 87 ? 3.843 35.797 9.879 1.00 55.69 87 PRO A O 1
ATOM 704 N N . ASN A 1 88 ? 5.201 34.136 10.507 1.00 56.31 88 ASN A N 1
ATOM 705 C CA . ASN A 1 88 ? 6.435 34.913 10.338 1.00 56.31 88 ASN A CA 1
ATOM 706 C C . ASN A 1 88 ? 6.829 35.226 8.883 1.00 56.31 88 ASN A C 1
ATOM 708 O O . ASN A 1 88 ? 7.782 35.976 8.662 1.00 56.31 88 ASN A O 1
ATOM 712 N N . ASN A 1 89 ? 6.124 34.686 7.883 1.00 54.53 89 ASN A N 1
ATOM 713 C CA . ASN A 1 89 ? 6.364 35.025 6.474 1.00 54.53 89 ASN A CA 1
ATOM 714 C C . ASN A 1 89 ? 5.396 36.086 5.918 1.00 54.53 89 ASN A C 1
ATOM 716 O O . ASN A 1 89 ? 5.586 36.545 4.795 1.00 54.53 89 ASN A O 1
ATOM 720 N N . ALA A 1 90 ? 4.386 36.509 6.689 1.00 54.47 90 ALA A N 1
ATOM 721 C CA . ALA A 1 90 ? 3.381 37.473 6.230 1.00 54.47 90 ALA A CA 1
ATOM 722 C C . ALA A 1 90 ? 3.885 38.933 6.179 1.00 54.47 90 ALA A C 1
ATOM 724 O O . ALA A 1 90 ? 3.283 39.760 5.499 1.00 54.47 90 ALA A O 1
ATOM 725 N N . TRP A 1 91 ? 5.000 39.251 6.850 1.00 56.44 91 TRP A N 1
ATOM 726 C CA . TRP A 1 91 ? 5.474 40.632 7.056 1.00 56.44 91 TRP A CA 1
ATOM 727 C C . TRP A 1 91 ? 6.794 40.974 6.352 1.00 56.44 91 TRP A C 1
ATOM 729 O O . TRP A 1 91 ? 7.360 42.037 6.596 1.00 56.44 91 TRP A O 1
ATOM 739 N N . ARG A 1 92 ? 7.315 40.085 5.496 1.00 56.88 92 ARG A N 1
ATOM 740 C CA . ARG A 1 92 ? 8.600 40.278 4.805 1.00 56.88 92 ARG A CA 1
ATOM 741 C C . ARG A 1 92 ? 8.389 40.615 3.335 1.00 56.88 92 ARG A C 1
ATOM 743 O O . ARG A 1 92 ? 8.142 39.731 2.519 1.00 56.88 92 ARG A O 1
ATOM 750 N N . ILE A 1 93 ? 8.548 41.891 2.988 1.00 59.53 93 ILE A N 1
ATOM 751 C CA . ILE A 1 93 ? 8.603 42.350 1.593 1.00 59.53 93 ILE A CA 1
ATOM 752 C C . ILE A 1 93 ? 10.053 42.726 1.274 1.00 59.53 93 ILE A C 1
ATOM 754 O O . 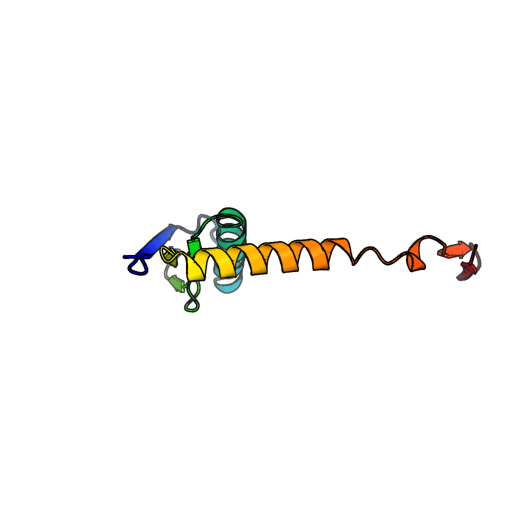ILE A 1 93 ? 10.671 43.526 1.978 1.00 59.53 93 ILE A O 1
ATOM 758 N N . LYS A 1 94 ? 10.616 42.156 0.202 1.00 54.56 94 LYS A N 1
ATOM 759 C CA . LYS A 1 94 ? 11.946 42.546 -0.284 1.00 54.56 94 LYS A CA 1
ATOM 760 C C . LYS A 1 94 ? 11.869 43.894 -0.994 1.00 54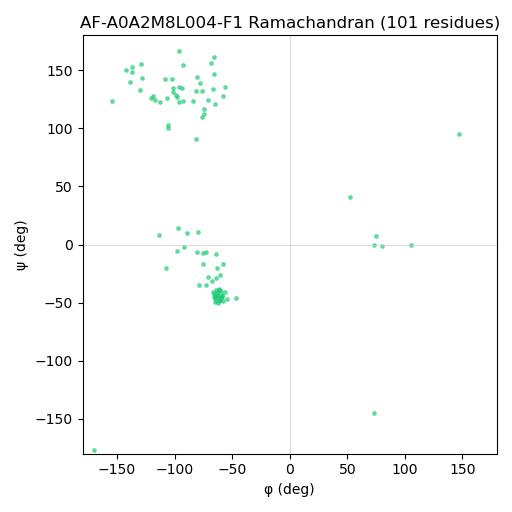.56 94 LYS A C 1
ATOM 762 O O . LYS A 1 94 ? 11.227 44.006 -2.038 1.00 54.56 94 LYS A O 1
ATOM 767 N N . GLY A 1 95 ? 12.546 44.904 -0.449 1.00 57.88 95 GLY A N 1
ATOM 768 C CA . GLY A 1 95 ? 12.758 46.174 -1.142 1.00 57.88 95 GLY A CA 1
ATOM 769 C C . GLY A 1 95 ? 13.702 46.008 -2.340 1.00 57.88 95 GLY A C 1
ATOM 770 O O . GLY A 1 95 ? 14.525 45.091 -2.370 1.00 57.88 95 GLY A O 1
ATOM 771 N N . LYS A 1 96 ? 13.614 46.912 -3.326 1.00 58.03 96 LYS A N 1
ATOM 772 C CA . LYS A 1 96 ? 14.444 46.898 -4.552 1.00 58.03 96 LYS A CA 1
ATOM 773 C C . LYS A 1 96 ? 15.962 46.952 -4.301 1.00 58.03 96 LYS A C 1
ATOM 775 O O . LYS A 1 96 ? 16.714 46.548 -5.179 1.00 58.03 96 LYS A O 1
ATOM 780 N N . ASP A 1 97 ? 16.387 47.338 -3.098 1.00 61.00 97 ASP A N 1
ATOM 781 C CA . ASP A 1 97 ? 17.800 47.417 -2.696 1.00 61.00 97 ASP A CA 1
ATOM 782 C C . ASP A 1 97 ? 18.286 46.175 -1.921 1.00 61.00 97 ASP A C 1
ATOM 784 O O . ASP A 1 97 ? 19.332 46.195 -1.273 1.00 61.00 97 ASP A O 1
ATOM 788 N N . GLY A 1 98 ? 17.520 45.079 -1.945 1.00 58.47 98 GLY A N 1
ATOM 789 C CA . GLY A 1 98 ? 17.935 43.788 -1.386 1.00 58.47 98 GLY A CA 1
ATOM 790 C C . GLY A 1 98 ? 17.920 43.692 0.143 1.00 58.47 98 GLY A C 1
ATOM 791 O O . GLY A 1 98 ? 18.357 42.676 0.681 1.00 58.47 98 GLY A O 1
ATOM 792 N N . LYS A 1 99 ? 17.403 44.704 0.850 1.00 59.66 99 LYS A N 1
ATOM 793 C CA . LYS A 1 99 ? 17.153 44.648 2.297 1.00 59.66 99 LYS A CA 1
ATOM 794 C C . LYS A 1 99 ? 15.713 44.217 2.576 1.00 59.66 99 LYS A C 1
ATOM 796 O O . LYS A 1 99 ? 14.776 44.717 1.949 1.00 59.66 99 LYS A O 1
ATOM 801 N N . ASP A 1 100 ? 15.558 43.292 3.519 1.00 63.09 100 ASP A N 1
ATOM 802 C CA . ASP A 1 100 ? 14.250 42.834 3.985 1.00 63.09 100 ASP A CA 1
ATOM 803 C C . ASP A 1 100 ? 13.586 43.952 4.801 1.00 63.09 100 ASP A C 1
ATOM 805 O O . ASP A 1 100 ? 14.169 44.446 5.768 1.00 63.09 100 ASP A O 1
ATOM 809 N N . ILE A 1 101 ? 12.374 44.354 4.409 1.00 62.31 101 ILE A N 1
ATOM 810 C CA . ILE A 1 101 ? 11.550 45.286 5.182 1.00 62.31 101 ILE A CA 1
ATOM 811 C C . ILE A 1 101 ? 10.593 44.443 6.022 1.00 62.31 101 ILE A C 1
ATOM 813 O O . ILE A 1 101 ? 9.858 43.613 5.481 1.00 62.31 101 ILE A O 1
ATOM 817 N N . ILE A 1 102 ? 10.651 44.641 7.337 1.00 63.03 102 ILE A N 1
ATOM 818 C CA . ILE A 1 102 ? 9.699 44.090 8.300 1.00 63.03 102 ILE A CA 1
ATOM 819 C C . ILE A 1 102 ? 8.616 45.158 8.484 1.00 63.03 102 ILE A C 1
ATOM 821 O O . ILE A 1 102 ? 8.956 46.305 8.775 1.00 63.03 102 ILE A O 1
ATOM 825 N N . LEU A 1 103 ? 7.358 44.794 8.237 1.00 58.50 103 LEU A N 1
ATOM 826 C CA . LEU A 1 103 ? 6.177 45.631 8.494 1.00 58.50 103 LEU A CA 1
ATOM 827 C C . LEU A 1 103 ? 5.872 45.742 9.993 1.00 58.50 103 LEU A C 1
ATOM 829 O O . LEU A 1 103 ? 5.992 44.709 10.691 1.00 58.50 103 LEU A O 1
#

Solvent-accessible surface area (backbone atoms only — not comparable to full-atom values): 6238 Å² total; per-residue (Å²): 132,60,69,77,43,74,46,77,51,75,46,77,60,88,60,90,86,65,54,68,68,57,53,40,52,51,50,51,50,52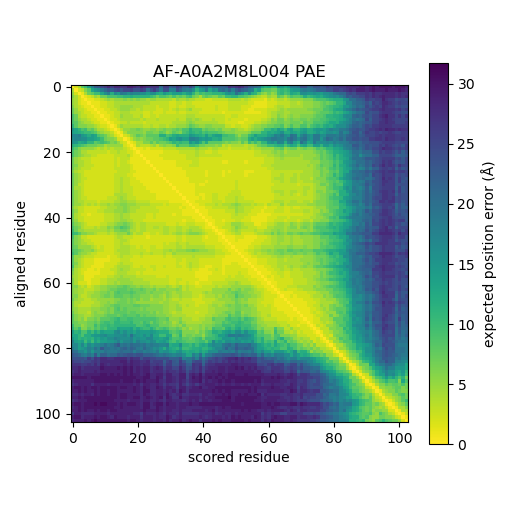,52,55,61,73,30,59,96,52,63,46,42,75,39,93,86,43,58,50,74,57,96,58,32,39,33,38,40,37,36,35,60,56,36,68,72,54,48,52,52,52,52,53,50,53,50,53,52,51,54,58,60,67,68,64,73,64,76,84,66,79,42,65,48,75,44,99,85,75,49,78,42,76,114

pLDDT: mean 81.6, std 14.71, range [53.03, 96.69]

Radius of gyration: 21.23 Å; Cα contacts (8 Å, |Δi|>4): 114; chains: 1; bounding box: 32×59×40 Å

Sequence (103 aa):
MGRDVFIGFNCLDSKSGRDDYDSRKVLKKLVIEALKGTNWRLTSDGIAYRLGYLSGRLHAYEREEDLKKLVMQEQKLKNKSAVKDDPNNAWRIKGKDGKDIIL

Foldseek 3Di:
DWDKDKDKDKDFQPDDPDDQVVSQVVVQVVVQVVCPPHQKDWDPVGWHDDPRMIMGMIIGTPDPVVVVVSVVVSVVVVVVVVVPPDCVVVQWDQDPVRDTGGD